Protein AF-A0A961V682-F1 (afdb_monomer)

pLDDT: mean 94.83, std 3.8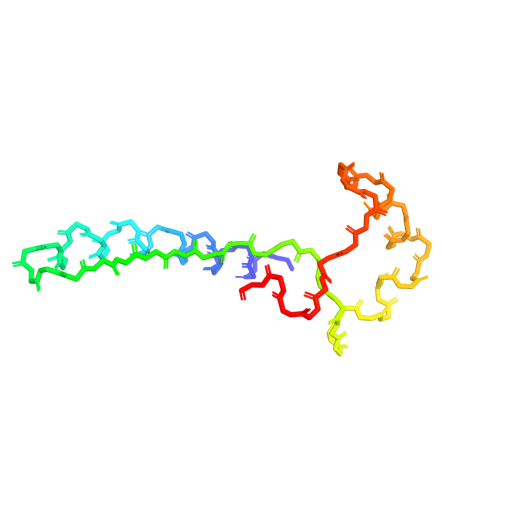7, range [84.69, 98.81]

Structure (mmCIF, N/CA/C/O backbone):
data_AF-A0A961V682-F1
#
_entry.id   AF-A0A961V682-F1
#
loop_
_atom_site.group_PDB
_atom_site.id
_atom_site.type_symbol
_atom_site.label_atom_id
_atom_site.label_alt_id
_atom_site.label_comp_id
_atom_site.label_asym_id
_atom_site.label_entity_id
_atom_site.label_seq_id
_atom_site.pdbx_PDB_ins_code
_atom_site.Cartn_x
_atom_site.Cartn_y
_atom_site.Cartn_z
_atom_site.occupancy
_atom_site.B_iso_or_equiv
_atom_site.auth_seq_id
_atom_site.auth_comp_id
_atom_site.auth_asym_id
_atom_site.auth_atom_id
_atom_site.pdbx_PDB_model_num
ATOM 1 N N . LEU A 1 1 ? 6.725 -12.473 -5.239 1.00 84.69 1 LEU A N 1
ATOM 2 C CA . LEU A 1 1 ? 5.296 -12.097 -5.377 1.00 84.69 1 LEU A CA 1
ATOM 3 C C . LEU A 1 1 ? 4.426 -12.611 -4.226 1.00 84.69 1 LEU A C 1
ATOM 5 O O . LEU A 1 1 ? 3.780 -11.788 -3.600 1.00 84.69 1 LEU A O 1
ATOM 9 N N . ALA A 1 2 ? 4.430 -13.913 -3.901 1.00 97.00 2 ALA A N 1
ATOM 10 C CA . ALA A 1 2 ? 3.525 -14.497 -2.895 1.00 97.00 2 ALA A CA 1
ATOM 11 C C . ALA A 1 2 ? 3.554 -13.804 -1.516 1.00 97.00 2 ALA A C 1
ATOM 13 O O . ALA A 1 2 ? 2.525 -13.320 -1.064 1.00 97.00 2 ALA A O 1
ATOM 14 N N . ALA A 1 3 ? 4.726 -13.680 -0.881 1.00 97.81 3 ALA A N 1
ATOM 15 C CA . ALA A 1 3 ? 4.838 -13.046 0.439 1.00 97.81 3 ALA A CA 1
ATOM 16 C C . ALA A 1 3 ? 4.378 -11.575 0.443 1.00 97.81 3 ALA A C 1
ATOM 18 O O . ALA A 1 3 ? 3.686 -11.146 1.360 1.00 97.81 3 ALA A O 1
ATOM 19 N N . TYR A 1 4 ? 4.713 -10.821 -0.610 1.00 94.88 4 TYR A N 1
ATOM 20 C CA . TYR A 1 4 ? 4.273 -9.435 -0.785 1.00 94.88 4 TYR A CA 1
ATOM 21 C C . TYR A 1 4 ? 2.754 -9.333 -0.983 1.00 94.88 4 TYR A C 1
ATOM 23 O O . TYR A 1 4 ? 2.103 -8.476 -0.395 1.00 94.88 4 TYR A O 1
ATOM 31 N N . ALA A 1 5 ? 2.172 -10.221 -1.794 1.00 97.38 5 ALA A N 1
ATOM 32 C CA . ALA A 1 5 ? 0.733 -10.244 -2.037 1.00 97.38 5 ALA A CA 1
ATOM 33 C C . ALA A 1 5 ? -0.043 -10.583 -0.756 1.00 97.38 5 ALA A C 1
ATOM 35 O O . ALA A 1 5 ? -0.999 -9.890 -0.416 1.00 97.38 5 ALA A O 1
ATOM 36 N N . VAL A 1 6 ? 0.414 -11.596 -0.010 1.00 98.38 6 VAL A N 1
ATOM 37 C CA . VAL A 1 6 ? -0.163 -11.970 1.289 1.00 98.38 6 VAL A CA 1
ATOM 38 C C . VAL A 1 6 ? -0.060 -10.813 2.278 1.00 98.38 6 VAL A C 1
ATOM 40 O O . VAL A 1 6 ? -1.057 -10.466 2.909 1.00 98.38 6 VAL A O 1
ATOM 43 N N . SER A 1 7 ? 1.107 -10.173 2.392 1.00 98.25 7 SER A N 1
ATOM 44 C CA . SER A 1 7 ? 1.282 -9.072 3.343 1.00 98.25 7 SER A CA 1
ATOM 45 C C . SER A 1 7 ? 0.404 -7.866 2.999 1.00 98.25 7 SER A C 1
ATOM 47 O O . SER A 1 7 ? -0.234 -7.314 3.893 1.00 98.25 7 SER A O 1
ATOM 49 N N . LYS A 1 8 ? 0.285 -7.485 1.719 1.00 97.69 8 LYS A N 1
ATOM 50 C CA . LYS A 1 8 ? -0.589 -6.378 1.291 1.00 97.69 8 LYS A CA 1
ATOM 51 C C . LYS A 1 8 ? -2.076 -6.689 1.463 1.00 97.69 8 LYS A C 1
ATOM 53 O O . LYS A 1 8 ? -2.811 -5.810 1.907 1.00 97.69 8 LYS A O 1
ATOM 58 N N . ALA A 1 9 ? -2.514 -7.920 1.195 1.00 98.31 9 ALA A N 1
ATOM 59 C CA . ALA A 1 9 ? -3.880 -8.347 1.510 1.00 98.31 9 ALA A CA 1
ATOM 60 C C . ALA A 1 9 ? -4.152 -8.288 3.025 1.00 98.31 9 ALA A C 1
ATOM 62 O O . ALA A 1 9 ? -5.201 -7.806 3.452 1.00 98.31 9 ALA A O 1
ATOM 63 N N . GLY A 1 10 ? -3.171 -8.697 3.837 1.00 98.50 10 GLY A N 1
ATOM 64 C CA . GLY A 1 10 ? -3.215 -8.561 5.291 1.00 98.50 10 GLY A CA 1
ATOM 65 C C . GLY A 1 10 ? -3.375 -7.109 5.743 1.00 98.50 10 G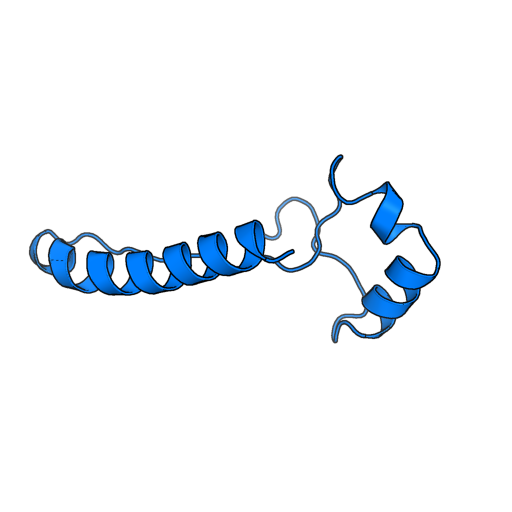LY A C 1
ATOM 66 O O . GLY A 1 10 ? -4.219 -6.836 6.590 1.00 98.50 10 GLY A O 1
ATOM 67 N N . VAL A 1 11 ? -2.643 -6.165 5.138 1.00 98.56 11 VAL A N 1
ATOM 68 C CA . VAL A 1 11 ? -2.790 -4.727 5.434 1.00 98.56 11 VAL A CA 1
ATOM 69 C C . VAL A 1 11 ? -4.211 -4.244 5.150 1.00 98.56 11 VAL A C 1
ATOM 71 O O . VAL A 1 11 ? -4.792 -3.590 6.010 1.00 98.56 11 VAL A O 1
ATOM 74 N N . VAL A 1 12 ? -4.796 -4.601 4.001 1.00 98.56 12 VAL A N 1
ATOM 75 C CA . VAL A 1 12 ? -6.177 -4.210 3.654 1.00 98.56 12 VAL A CA 1
ATOM 76 C C . VAL A 1 12 ? -7.167 -4.694 4.711 1.00 98.56 12 VAL A C 1
ATOM 78 O O . VAL A 1 12 ? -7.986 -3.915 5.201 1.00 98.56 12 VAL A O 1
ATOM 81 N N . GLN A 1 13 ? -7.073 -5.965 5.104 1.00 98.69 13 GLN A N 1
ATOM 82 C CA . GLN A 1 13 ? -8.028 -6.523 6.053 1.00 98.69 13 GLN A CA 1
ATOM 83 C C . GLN A 1 13 ? -7.786 -6.038 7.491 1.00 98.69 13 GLN A C 1
ATOM 85 O O . GLN A 1 13 ? -8.736 -5.815 8.242 1.00 98.69 13 GLN A O 1
ATOM 90 N N . MET A 1 14 ? -6.531 -5.780 7.857 1.00 98.69 14 MET A N 1
ATOM 91 C CA . MET A 1 14 ? -6.180 -5.126 9.116 1.00 98.69 14 MET A CA 1
ATOM 92 C C . MET A 1 14 ? -6.743 -3.699 9.183 1.00 98.69 14 MET A C 1
ATOM 94 O O . MET A 1 14 ? -7.309 -3.325 10.205 1.00 98.69 14 MET A O 1
ATOM 98 N N . THR A 1 15 ? -6.661 -2.915 8.100 1.00 98.81 15 THR A N 1
ATOM 99 C CA . THR A 1 15 ? -7.268 -1.574 8.025 1.00 98.81 15 THR A CA 1
ATOM 100 C C . THR A 1 15 ? -8.767 -1.620 8.316 1.00 98.81 15 THR A C 1
ATOM 102 O O . THR A 1 15 ? -9.249 -0.820 9.116 1.00 98.81 15 THR A O 1
ATOM 105 N N . ALA A 1 16 ? -9.493 -2.572 7.719 1.00 98.62 16 ALA A N 1
ATOM 106 C CA . ALA A 1 16 ? -10.927 -2.733 7.950 1.00 98.62 16 ALA A CA 1
ATOM 107 C C . ALA A 1 16 ? -11.250 -3.115 9.407 1.00 98.62 16 ALA A C 1
ATOM 109 O O . ALA A 1 16 ? -12.137 -2.513 10.012 1.00 98.62 16 ALA A O 1
ATOM 110 N N . ALA A 1 17 ? -10.514 -4.071 9.984 1.00 98.81 17 ALA A N 1
ATOM 111 C CA . ALA A 1 17 ? -10.710 -4.494 11.373 1.00 98.81 17 ALA A CA 1
ATOM 112 C C . ALA A 1 17 ? -10.461 -3.342 12.362 1.00 98.81 17 ALA A C 1
ATOM 114 O O . ALA A 1 17 ? -11.322 -3.023 13.184 1.00 98.81 17 ALA A O 1
ATOM 115 N N . LEU A 1 18 ? -9.329 -2.647 12.222 1.00 98.81 18 LEU A N 1
ATOM 116 C CA . LEU A 1 18 ? -8.960 -1.546 13.112 1.00 98.81 18 LEU A CA 1
ATOM 117 C C . LEU A 1 18 ? -9.916 -0.351 13.004 1.00 98.81 18 LEU A C 1
ATOM 119 O O . LEU A 1 18 ? -10.191 0.298 14.010 1.00 98.81 18 LEU A O 1
ATOM 123 N N . ALA A 1 19 ? -10.461 -0.067 11.816 1.00 98.81 19 ALA A N 1
ATOM 124 C CA . ALA A 1 19 ? -11.461 0.987 11.655 1.00 98.81 19 ALA A CA 1
ATOM 125 C C . ALA A 1 19 ? -12.718 0.728 12.509 1.00 98.81 19 ALA A C 1
ATOM 127 O O . ALA A 1 19 ? -13.255 1.660 13.109 1.00 98.81 19 ALA A O 1
ATOM 128 N N . VAL A 1 20 ? -13.162 -0.531 12.607 1.00 98.56 20 VAL A N 1
ATOM 129 C CA . VAL A 1 20 ? -14.302 -0.927 13.452 1.00 98.56 20 VAL A CA 1
ATOM 130 C C . VAL A 1 20 ? -13.925 -0.887 14.933 1.00 98.56 20 VAL A C 1
ATOM 132 O O . VAL A 1 20 ? -14.637 -0.287 15.738 1.00 98.56 20 VAL A O 1
ATOM 135 N N . GLU A 1 21 ? -12.795 -1.490 15.304 1.00 98.69 21 GLU A N 1
ATOM 136 C CA . GLU A 1 21 ? -12.370 -1.612 16.704 1.00 98.69 21 GLU A CA 1
ATOM 137 C C . GLU A 1 21 ? -12.066 -0.262 17.359 1.00 98.69 21 GLU A C 1
ATOM 139 O O . GLU A 1 21 ? -12.350 -0.053 18.548 1.00 98.69 21 GLU A O 1
ATOM 144 N N . TRP A 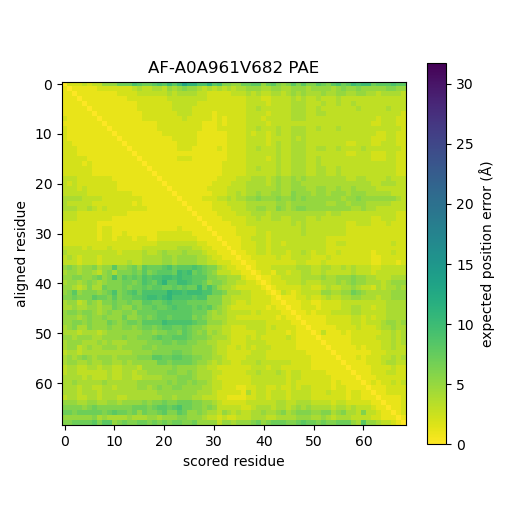1 22 ? -11.463 0.654 16.598 1.00 98.81 22 TRP A N 1
ATOM 145 C CA . TRP A 1 22 ? -10.989 1.934 17.116 1.00 98.81 22 TRP A CA 1
ATOM 146 C C . TRP A 1 22 ? -11.939 3.097 16.839 1.00 98.81 22 TRP A C 1
ATOM 148 O O . TRP A 1 22 ? -11.755 4.178 17.402 1.00 98.81 22 TRP A O 1
ATOM 158 N N . GLY A 1 23 ? -13.004 2.871 16.065 1.00 98.75 23 GLY A N 1
ATOM 159 C CA . GLY A 1 23 ? -14.026 3.880 15.790 1.00 98.75 23 GLY A CA 1
ATOM 160 C C . GLY A 1 23 ? -14.657 4.459 17.062 1.00 98.75 23 GLY A C 1
ATOM 161 O O . GLY A 1 23 ? -14.886 5.664 17.140 1.00 98.75 23 GLY A O 1
ATOM 162 N N . ARG A 1 24 ? -14.833 3.645 18.116 1.00 98.38 24 ARG A N 1
ATOM 163 C CA . ARG A 1 24 ? -15.320 4.109 19.436 1.00 98.38 24 ARG A CA 1
ATOM 164 C C . ARG A 1 24 ? -14.420 5.149 20.113 1.00 98.38 24 ARG A C 1
ATOM 166 O O . ARG A 1 24 ? -14.883 5.866 20.990 1.00 98.38 24 ARG A O 1
ATOM 173 N N . TYR A 1 25 ? -13.150 5.223 19.720 1.00 98.69 25 TYR A N 1
ATOM 174 C CA . TYR A 1 25 ? -12.187 6.212 20.208 1.00 98.69 25 TYR A CA 1
ATOM 175 C C . TYR A 1 25 ? -12.096 7.441 19.291 1.00 98.69 25 TYR A C 1
ATOM 177 O O . TYR A 1 25 ? -11.224 8.283 19.483 1.00 98.69 25 TYR A O 1
ATOM 185 N N . GLY A 1 26 ? -12.952 7.543 18.267 1.00 98.44 26 GLY A N 1
ATOM 186 C CA . GLY A 1 26 ? -12.891 8.611 17.268 1.00 98.44 26 GLY A CA 1
ATOM 187 C C . GLY A 1 26 ? -11.717 8.482 16.289 1.00 98.44 26 GLY A C 1
ATOM 188 O O . GLY A 1 26 ? -11.397 9.443 15.590 1.00 98.44 26 GLY A O 1
ATOM 189 N N . ILE A 1 27 ? -11.066 7.315 16.220 1.00 98.75 27 ILE A N 1
ATOM 190 C CA . ILE A 1 27 ? -9.910 7.077 15.346 1.00 98.75 27 ILE A CA 1
ATOM 191 C C . ILE A 1 27 ? -10.387 6.519 14.004 1.00 98.75 27 ILE A C 1
ATOM 193 O O . ILE A 1 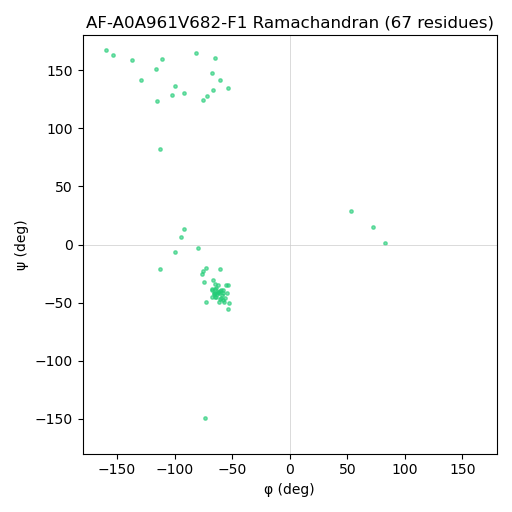27 ? -11.136 5.545 13.949 1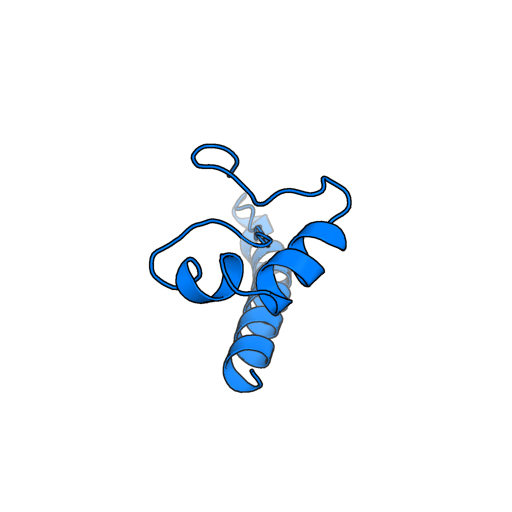.00 98.75 27 ILE A O 1
ATOM 197 N N . ARG A 1 28 ? -9.913 7.117 12.906 1.00 98.69 28 ARG A N 1
ATOM 198 C CA . ARG A 1 28 ? -10.155 6.638 11.538 1.00 98.69 28 ARG A CA 1
ATOM 199 C C . ARG A 1 28 ? -8.919 5.915 11.028 1.00 98.69 28 ARG A C 1
ATOM 201 O O . ARG A 1 28 ? -7.834 6.491 11.032 1.00 98.69 28 ARG A O 1
ATOM 208 N N . VAL A 1 29 ? -9.095 4.701 10.521 1.00 98.69 29 VAL A N 1
ATOM 209 C CA . VAL A 1 29 ? -8.008 3.907 9.938 1.00 98.69 29 VAL A CA 1
ATOM 210 C C . VAL A 1 29 ? -8.292 3.711 8.454 1.00 98.69 29 VAL A C 1
ATOM 212 O O . VAL A 1 29 ? -9.363 3.246 8.083 1.00 98.69 29 VAL A O 1
ATOM 215 N N . ASN A 1 30 ? -7.348 4.118 7.606 1.00 98.38 30 ASN A N 1
ATOM 216 C CA . ASN A 1 30 ? -7.440 4.022 6.149 1.00 98.38 30 ASN A CA 1
ATOM 217 C C . ASN A 1 30 ? -6.102 3.536 5.588 1.00 98.38 30 ASN A C 1
ATOM 219 O O . ASN A 1 30 ? -5.065 3.687 6.232 1.00 98.38 30 ASN A O 1
ATOM 223 N N . ALA A 1 31 ? -6.128 2.992 4.375 1.00 98.00 31 ALA A N 1
ATOM 224 C CA . ALA A 1 31 ? -4.936 2.617 3.632 1.00 98.00 31 ALA A CA 1
ATOM 225 C C . ALA A 1 31 ? -4.995 3.218 2.229 1.00 98.00 31 ALA A C 1
ATOM 227 O O . ALA A 1 31 ? -6.050 3.245 1.598 1.00 98.00 31 ALA A O 1
ATOM 228 N N . ILE A 1 32 ? -3.843 3.667 1.743 1.00 96.56 32 ILE A N 1
ATOM 229 C CA . ILE A 1 32 ? -3.652 4.062 0.350 1.00 96.56 32 ILE A CA 1
ATOM 230 C C . ILE A 1 32 ? -2.973 2.886 -0.352 1.00 96.56 32 ILE A C 1
ATOM 232 O O . ILE A 1 32 ? -2.049 2.281 0.197 1.00 96.56 32 ILE A O 1
ATOM 236 N N . ALA A 1 33 ? -3.432 2.556 -1.559 1.00 95.75 33 ALA A N 1
ATOM 237 C CA . ALA A 1 33 ? -2.837 1.533 -2.415 1.00 95.75 33 ALA A CA 1
ATOM 238 C C . ALA A 1 33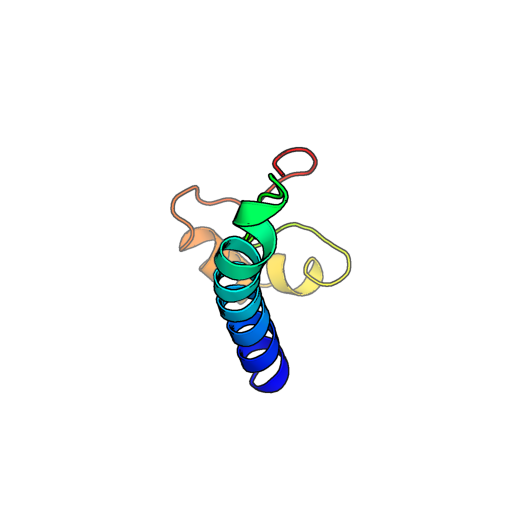 ? -2.233 2.196 -3.665 1.00 95.75 33 ALA A C 1
ATOM 240 O O . ALA A 1 33 ? -2.896 2.249 -4.703 1.00 95.75 33 ALA A O 1
ATOM 241 N N . PRO A 1 34 ? -1.006 2.749 -3.576 1.00 94.19 34 PRO A N 1
ATOM 242 C CA . PRO A 1 34 ? -0.359 3.369 -4.720 1.00 94.19 34 PRO A CA 1
ATOM 243 C C . PRO A 1 34 ? -0.159 2.359 -5.852 1.00 94.19 34 PRO A C 1
ATOM 245 O O . PRO A 1 34 ? 0.184 1.199 -5.612 1.00 94.19 34 PRO A O 1
ATOM 248 N N . GLY A 1 35 ? -0.343 2.828 -7.087 1.00 92.31 35 GLY A N 1
ATOM 249 C CA . GLY A 1 35 ? 0.154 2.135 -8.272 1.00 92.31 35 GLY A CA 1
ATOM 250 C C . GLY A 1 35 ? 1.675 2.272 -8.395 1.00 92.31 35 GLY A C 1
ATOM 251 O O . GLY A 1 35 ? 2.394 2.405 -7.408 1.00 92.31 35 GLY A O 1
ATOM 252 N N . TYR A 1 36 ? 2.183 2.274 -9.624 1.00 92.56 36 TYR A N 1
ATOM 253 C CA . TYR A 1 36 ? 3.613 2.461 -9.862 1.00 92.56 36 TYR A CA 1
ATOM 254 C C . TYR A 1 36 ? 4.023 3.923 -9.685 1.00 92.56 36 TYR A C 1
ATOM 256 O O . TYR A 1 36 ? 3.495 4.799 -10.370 1.00 92.56 36 TYR A O 1
ATOM 264 N N . PHE A 1 37 ? 4.993 4.147 -8.803 1.00 93.50 37 PHE A N 1
ATOM 265 C CA . PHE A 1 37 ? 5.731 5.396 -8.630 1.00 93.50 37 PHE A CA 1
ATOM 266 C C . PHE A 1 37 ? 7.196 5.139 -8.967 1.00 93.50 37 PHE A C 1
ATOM 268 O O . PHE A 1 37 ? 7.684 4.015 -8.803 1.00 93.50 37 PHE A O 1
ATOM 275 N N . GLU A 1 38 ? 7.886 6.166 -9.446 1.00 89.31 38 GLU A N 1
ATOM 276 C CA . GLU A 1 38 ? 9.328 6.103 -9.659 1.00 89.31 38 GLU A CA 1
ATOM 277 C C . GLU A 1 38 ? 10.048 6.110 -8.306 1.00 89.31 38 GLU A C 1
ATOM 279 O O . GLU A 1 38 ? 9.757 6.921 -7.429 1.00 89.31 38 GLU A O 1
ATOM 284 N N . SER A 1 39 ? 10.929 5.136 -8.102 1.00 89.12 39 SER A N 1
ATOM 285 C CA . SER A 1 39 ? 11.685 4.940 -6.867 1.00 89.12 39 SER A CA 1
ATOM 286 C C . SER A 1 39 ? 12.917 4.088 -7.158 1.00 89.12 39 SER A C 1
ATOM 288 O O . SER A 1 39 ? 12.970 3.423 -8.194 1.00 89.12 39 SER A O 1
ATOM 290 N N . GLU A 1 40 ? 13.862 4.022 -6.220 1.00 88.19 40 GLU A N 1
ATOM 291 C CA . GLU A 1 40 ? 15.038 3.143 -6.324 1.00 88.19 40 GLU A CA 1
ATOM 292 C C . GLU A 1 40 ? 14.651 1.674 -6.585 1.00 88.19 40 GLU A C 1
ATOM 294 O O . GLU A 1 40 ? 15.305 0.974 -7.347 1.00 88.19 40 GLU A O 1
ATOM 299 N N . MET A 1 41 ? 13.530 1.216 -6.019 1.00 85.94 41 MET A N 1
ATOM 300 C CA . MET A 1 41 ? 13.053 -0.162 -6.173 1.00 85.94 41 MET A CA 1
ATOM 301 C C . MET A 1 41 ? 12.406 -0.435 -7.538 1.00 85.94 41 MET A C 1
ATOM 303 O O . MET A 1 41 ? 12.324 -1.585 -7.971 1.00 85.94 41 MET A O 1
ATOM 307 N N . THR A 1 42 ? 11.875 0.596 -8.194 1.00 88.81 42 THR A N 1
ATOM 308 C CA . THR A 1 42 ? 11.019 0.450 -9.380 1.00 88.81 42 THR A CA 1
ATOM 309 C C . THR A 1 42 ? 11.656 0.989 -10.656 1.00 88.81 42 THR A C 1
ATOM 311 O O . THR A 1 42 ? 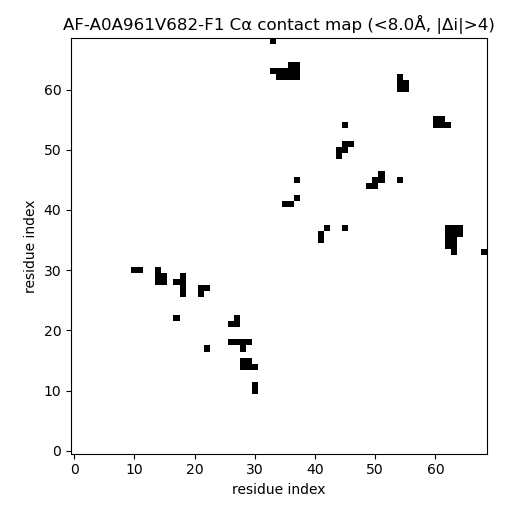11.256 0.541 -11.727 1.00 88.81 42 THR A O 1
ATOM 314 N N . GLY A 1 43 ? 12.645 1.886 -10.582 1.00 86.69 43 GLY A N 1
ATOM 315 C CA . GLY A 1 43 ? 13.220 2.588 -1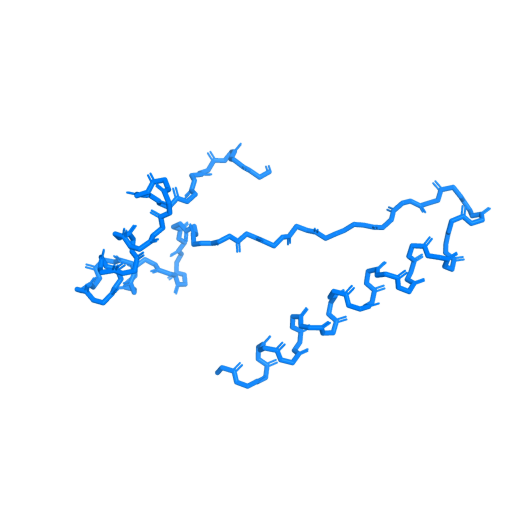1.740 1.00 86.69 43 GLY A CA 1
ATOM 316 C C . GLY A 1 43 ? 13.686 1.661 -12.870 1.00 86.69 43 GLY A C 1
ATOM 317 O O . GLY A 1 43 ? 13.253 1.808 -14.017 1.00 86.69 43 GLY A O 1
ATOM 318 N N . ASP A 1 44 ? 14.476 0.638 -12.541 1.00 89.75 44 ASP A N 1
ATOM 319 C CA . ASP A 1 44 ? 14.987 -0.328 -13.526 1.00 89.75 44 ASP A CA 1
ATOM 320 C C . ASP A 1 44 ? 13.858 -1.116 -14.202 1.00 89.75 44 ASP A C 1
ATOM 322 O O . ASP A 1 44 ? 13.849 -1.319 -15.417 1.00 89.75 44 ASP A O 1
ATOM 326 N N . HIS A 1 45 ? 12.843 -1.525 -13.436 1.00 88.50 45 HIS A N 1
ATOM 327 C CA . HIS A 1 45 ? 11.688 -2.200 -14.018 1.00 88.50 45 HIS A CA 1
ATOM 328 C C . HIS A 1 45 ? 10.889 -1.241 -14.905 1.00 88.50 45 HIS A C 1
ATOM 330 O O . HIS A 1 45 ? 10.467 -1.633 -15.994 1.00 88.50 45 HIS A O 1
ATOM 336 N N . LEU A 1 46 ? 10.624 -0.014 -14.462 1.00 90.06 46 LEU A N 1
ATOM 337 C CA . LEU A 1 46 ? 9.764 0.922 -15.192 1.00 90.06 46 LEU A CA 1
ATOM 338 C C . LEU A 1 46 ? 10.385 1.371 -16.521 1.00 90.06 46 LEU A C 1
ATOM 340 O O . LEU A 1 46 ? 9.653 1.591 -17.485 1.00 90.06 46 LEU A O 1
ATOM 344 N N . SER A 1 47 ? 11.715 1.431 -16.596 1.00 89.38 47 SER A N 1
ATOM 345 C CA . SER A 1 47 ? 12.449 1.737 -17.830 1.00 89.38 47 SER A CA 1
ATOM 346 C C . SER A 1 47 ? 12.497 0.573 -18.833 1.00 89.38 47 SER A C 1
ATOM 348 O O . SER A 1 47 ? 12.630 0.812 -20.037 1.00 89.38 47 SER A O 1
ATOM 350 N N . SER A 1 48 ? 12.332 -0.673 -18.373 1.00 94.00 48 SER A N 1
ATOM 351 C CA . SER A 1 48 ? 12.329 -1.866 -19.231 1.00 94.00 48 SER A CA 1
ATOM 352 C C . SER A 1 48 ? 11.153 -1.905 -20.220 1.00 94.00 48 SER A C 1
ATOM 354 O O . SER A 1 48 ? 10.117 -1.274 -20.013 1.00 94.00 48 SER A O 1
ATOM 356 N N . GLU A 1 49 ? 11.262 -2.705 -21.285 1.00 95.06 49 GLU A N 1
ATOM 357 C CA . GLU A 1 49 ? 10.187 -2.862 -22.278 1.00 95.06 49 GLU A CA 1
ATOM 358 C C . GLU A 1 49 ? 8.873 -3.363 -21.651 1.00 95.06 49 GLU A C 1
ATOM 360 O O . GLU A 1 49 ? 7.789 -2.873 -21.988 1.00 95.06 49 GLU A O 1
ATOM 365 N N . SER A 1 50 ? 8.964 -4.293 -20.694 1.00 93.06 50 SER A N 1
ATOM 366 C CA . SER A 1 50 ? 7.803 -4.796 -19.953 1.00 93.06 50 SER A CA 1
ATOM 367 C C . SER A 1 50 ? 7.206 -3.717 -19.047 1.00 93.06 50 SER A C 1
ATOM 369 O O . SER A 1 50 ? 5.983 -3.573 -18.990 1.00 93.06 50 SER A O 1
ATOM 371 N N . GLY A 1 51 ? 8.054 -2.903 -18.410 1.00 92.81 51 GLY A N 1
ATOM 372 C CA . GLY A 1 51 ? 7.651 -1.707 -17.673 1.00 92.81 51 GLY A CA 1
ATOM 373 C C . GLY A 1 51 ? 6.877 -0.731 -18.548 1.00 92.81 51 GLY A C 1
ATOM 374 O O . GLY A 1 51 ? 5.758 -0.362 -18.209 1.00 92.81 51 GLY A O 1
ATOM 375 N N . GLN A 1 52 ? 7.402 -0.405 -19.727 1.00 93.44 52 GLN A N 1
ATOM 376 C CA . GLN A 1 52 ? 6.737 0.488 -20.674 1.00 93.44 52 GLN A CA 1
ATOM 377 C C . GLN A 1 52 ? 5.418 -0.092 -21.206 1.00 93.44 52 GLN A C 1
ATOM 379 O O . GLN A 1 52 ? 4.447 0.647 -21.393 1.00 93.44 52 GLN A O 1
ATOM 384 N N . ALA A 1 53 ? 5.344 -1.406 -21.442 1.00 94.94 53 ALA A N 1
ATOM 385 C CA . ALA A 1 53 ? 4.097 -2.079 -21.814 1.00 94.94 53 ALA A CA 1
ATOM 386 C C . ALA A 1 53 ? 3.037 -1.955 -20.713 1.00 94.94 53 ALA A C 1
ATOM 388 O O . ALA A 1 53 ? 1.877 -1.646 -20.993 1.00 94.94 53 ALA A O 1
ATOM 389 N N . MET A 1 54 ? 3.452 -2.110 -19.460 1.00 93.81 54 MET A N 1
ATOM 390 C CA . MET A 1 54 ? 2.604 -1.896 -18.296 1.00 93.81 54 MET A CA 1
ATOM 391 C C . MET A 1 54 ? 2.183 -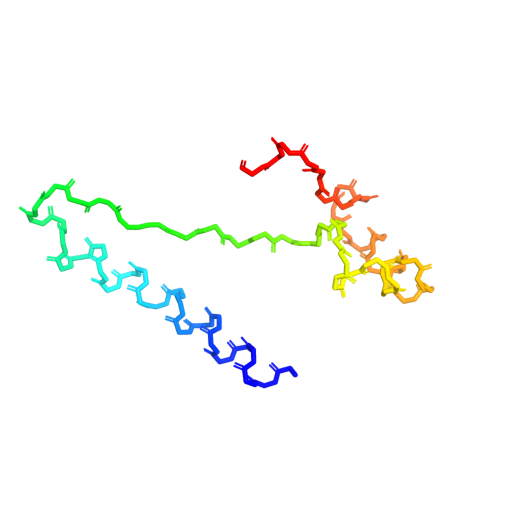0.428 -18.148 1.00 93.81 54 MET A C 1
ATOM 393 O O . MET A 1 54 ? 1.003 -0.173 -17.918 1.00 93.81 54 MET A O 1
ATOM 397 N N . THR A 1 55 ? 3.074 0.545 -18.368 1.00 94.50 55 THR A N 1
ATOM 398 C CA . THR A 1 55 ? 2.727 1.981 -18.386 1.00 94.50 55 THR A CA 1
ATOM 399 C C . THR A 1 55 ? 1.659 2.279 -19.422 1.00 94.50 55 THR A C 1
ATOM 401 O O . THR A 1 55 ? 0.707 3.010 -19.145 1.00 94.50 55 THR A O 1
ATOM 404 N N . ARG A 1 56 ? 1.772 1.666 -20.607 1.00 95.44 56 ARG A N 1
ATOM 405 C CA . ARG A 1 56 ? 0.727 1.754 -21.625 1.00 95.44 56 ARG A CA 1
ATOM 406 C C . ARG A 1 56 ? -0.580 1.148 -21.116 1.00 95.44 56 ARG A C 1
ATOM 408 O O . ARG A 1 56 ? -1.613 1.695 -21.445 1.00 95.44 56 ARG A O 1
ATOM 415 N N . ALA A 1 57 ? -0.596 0.093 -20.311 1.00 95.19 57 ALA A N 1
ATOM 416 C CA . ALA A 1 57 ? -1.848 -0.461 -19.780 1.00 95.19 57 ALA A CA 1
ATOM 417 C C . ALA A 1 57 ? -2.520 0.410 -18.692 1.00 95.19 57 ALA A C 1
ATOM 419 O O . ALA A 1 57 ? -3.724 0.281 -18.471 1.00 95.19 57 ALA A O 1
ATOM 420 N N . ILE A 1 58 ? -1.788 1.313 -18.031 1.00 95.44 58 ILE A N 1
ATOM 421 C CA . ILE A 1 58 ? -2.357 2.247 -17.045 1.00 95.44 58 ILE A CA 1
ATOM 422 C C . ILE A 1 58 ? -3.295 3.235 -17.753 1.00 95.44 58 ILE A C 1
ATOM 424 O O . ILE A 1 58 ? -2.920 3.843 -18.752 1.00 95.44 58 ILE A O 1
ATOM 428 N N . ALA A 1 59 ? -4.495 3.464 -17.209 1.00 96.25 59 ALA A N 1
ATOM 429 C CA . ALA A 1 59 ? -5.500 4.345 -17.817 1.00 96.25 59 ALA A CA 1
ATOM 430 C C . ALA A 1 59 ? -4.973 5.766 -18.104 1.00 96.25 59 ALA A C 1
ATOM 432 O O . ALA A 1 59 ? -5.206 6.308 -19.181 1.00 96.25 59 ALA A O 1
ATOM 433 N N . LEU A 1 60 ? -4.198 6.331 -17.172 1.00 95.62 60 LEU A N 1
ATOM 434 C CA . LEU A 1 60 ? -3.558 7.646 -17.310 1.00 95.62 60 LEU A CA 1
ATOM 435 C C . LEU A 1 60 ? -2.279 7.635 -18.167 1.00 95.62 60 LEU A C 1
ATOM 437 O O . LEU A 1 60 ? -1.683 8.690 -18.367 1.00 95.62 60 LEU A O 1
ATOM 441 N N . ARG A 1 61 ? -1.842 6.464 -18.652 1.00 94.62 61 ARG A N 1
ATOM 442 C CA . ARG A 1 61 ? -0.635 6.264 -19.478 1.00 94.62 61 ARG A CA 1
ATOM 443 C C . ARG A 1 61 ? 0.648 6.839 -18.860 1.00 94.62 61 ARG A C 1
ATOM 445 O O . ARG A 1 61 ? 1.564 7.231 -19.576 1.00 94.62 61 ARG A O 1
ATOM 452 N N . ARG A 1 62 ? 0.714 6.902 -17.527 1.00 93.44 62 ARG A N 1
ATOM 453 C CA . ARG A 1 62 ? 1.850 7.428 -16.759 1.00 93.44 62 ARG A CA 1
ATOM 454 C C . ARG A 1 62 ? 1.927 6.803 -15.370 1.00 93.44 62 ARG A C 1
ATOM 456 O O . ARG A 1 62 ? 0.934 6.273 -14.872 1.00 93.44 62 ARG A O 1
ATOM 463 N N . HIS A 1 63 ? 3.089 6.936 -14.743 1.00 93.25 63 HIS A N 1
ATOM 464 C CA . HIS A 1 63 ? 3.309 6.629 -13.331 1.00 93.25 63 HIS A CA 1
ATOM 465 C C . HIS A 1 63 ? 2.853 7.776 -12.423 1.00 93.25 63 HIS A C 1
ATOM 467 O O . HIS A 1 63 ? 2.610 8.902 -12.887 1.00 93.25 63 HIS A O 1
ATOM 473 N N . GLY A 1 64 ? 2.726 7.467 -11.134 1.00 93.12 64 GLY A N 1
ATOM 474 C CA . GLY A 1 64 ? 2.564 8.470 -10.091 1.00 93.12 64 GLY A CA 1
ATOM 475 C C . GLY A 1 64 ? 3.832 9.309 -9.936 1.00 93.12 64 GLY A C 1
ATOM 476 O O . GLY A 1 64 ? 4.940 8.819 -10.171 1.00 93.12 64 GLY A O 1
ATOM 477 N N . ARG A 1 65 ? 3.655 10.580 -9.582 1.00 91.69 65 ARG A N 1
ATOM 478 C CA . ARG A 1 65 ? 4.728 11.565 -9.395 1.00 91.69 65 ARG A CA 1
ATOM 479 C C . ARG A 1 65 ? 4.874 11.934 -7.926 1.00 91.69 65 ARG A C 1
ATOM 481 O O . ARG A 1 65 ? 3.948 11.773 -7.135 1.00 91.69 65 ARG A O 1
ATOM 488 N N . GLU A 1 66 ? 6.034 12.472 -7.576 1.00 89.38 66 GLU A N 1
ATOM 489 C CA . GLU A 1 66 ? 6.246 13.068 -6.260 1.00 89.38 66 GLU A CA 1
ATOM 490 C C . GLU A 1 66 ? 5.165 14.125 -5.959 1.00 89.38 66 GLU A C 1
ATOM 492 O O . GLU A 1 66 ? 4.802 14.923 -6.826 1.00 89.38 66 GLU A O 1
ATOM 497 N N . GLY A 1 67 ? 4.611 14.088 -4.744 1.00 92.38 67 GLY A N 1
ATOM 498 C CA . GLY A 1 67 ? 3.528 14.976 -4.308 1.00 92.38 67 GLY A CA 1
ATOM 499 C C . GLY A 1 67 ? 2.104 14.554 -4.703 1.00 92.38 67 GLY A C 1
ATOM 500 O O . GLY A 1 67 ? 1.165 15.268 -4.364 1.00 92.38 67 GLY A O 1
ATOM 501 N N . GLU A 1 68 ? 1.907 13.420 -5.389 1.00 93.25 68 GLU A N 1
ATOM 502 C CA . GLU A 1 68 ? 0.566 12.896 -5.735 1.00 93.25 68 GLU A CA 1
ATOM 503 C C . GLU A 1 68 ? -0.015 11.905 -4.698 1.00 93.25 68 GLU A C 1
ATOM 505 O O . GLU A 1 68 ? -0.997 11.218 -4.994 1.00 93.25 68 GLU A O 1
ATOM 510 N N . LEU A 1 69 ? 0.578 11.812 -3.501 1.00 87.56 69 LEU A N 1
ATOM 511 C CA . LEU A 1 69 ? 0.130 10.963 -2.385 1.00 87.56 69 LEU A CA 1
ATOM 512 C C . LEU A 1 69 ? -0.096 11.770 -1.107 1.00 87.56 69 LEU A C 1
ATOM 514 O O . LEU A 1 69 ? 0.667 12.735 -0.885 1.00 87.56 69 LEU A O 1
#

Foldseek 3Di:
DVVVVVVVVVLVVVQVVCCVVCVVVVDHGDDDDADDDDDPVCPVVCPDPVNQVVCCVDPVSDHDYPPPD

Nearest PDB structures (foldseek):
  4iuy-assembly2_E  TM=9.538E-01  e=4.235E-03  Acinetobacter baumannii ACICU

Secondary structure (DSSP, 8-state):
-HHHHHHHHHHHHHHHHHHHHHHTTT----------B--TTTHHHHHSHHHHHHHHHSTTSS-B-TT--

Mean predicted aligned error: 3.22 Å

Solvent-accessible surface area (backbone atoms only — not comparable to full-atom values): 4288 Å² total; per-residue (Å²): 108,69,72,60,52,53,52,53,53,46,49,57,53,46,32,57,52,47,27,64,73,34,39,87,76,76,44,85,53,79,82,85,84,80,78,62,50,81,42,93,90,34,42,72,53,51,72,33,73,68,27,45,54,50,33,63,69,36,92,82,55,56,68,53,56,92,86,76,120

Radius of gyration: 15.99 Å; Cα contacts (8 Å, |Δi|>4): 43; chains: 1; bounding box: 30×30×42 Å

Sequence (69 aa):
LAAYAVSKAGVVQMTAALAVEWGRYGIRVNAIAPGYFESEMTGDHLSSESGQAMTRAIALRRHGREGEL